Protein AF-S4MJ21-F1 (afdb_monomer_lite)

Organism: NCBI:txid1283301

Structure (mmCIF, N/CA/C/O backbone):
data_AF-S4MJ21-F1
#
_entry.id   AF-S4MJ21-F1
#
loop_
_atom_site.group_PDB
_atom_site.id
_atom_site.type_symbol
_atom_site.label_atom_id
_atom_site.label_alt_id
_atom_site.label_comp_id
_atom_site.label_asym_id
_atom_site.label_entity_id
_atom_site.label_seq_id
_atom_site.pdbx_PDB_ins_code
_atom_site.Cartn_x
_atom_site.Cartn_y
_atom_site.Cartn_z
_atom_site.occupancy
_atom_site.B_iso_or_equiv
_atom_site.auth_seq_id
_atom_site.auth_comp_id
_atom_site.auth_asym_id
_atom_site.auth_atom_id
_atom_site.pdbx_PDB_model_num
ATOM 1 N N . MET A 1 1 ? 1.537 3.540 15.669 1.00 85.88 1 MET A N 1
ATOM 2 C CA . MET A 1 1 ? 0.224 4.018 16.169 1.00 85.88 1 MET A CA 1
ATOM 3 C C . MET A 1 1 ? 0.235 4.285 17.666 1.00 85.88 1 MET A C 1
ATOM 5 O O . MET A 1 1 ? -0.011 5.414 18.066 1.00 85.88 1 MET A O 1
ATOM 9 N N . THR A 1 2 ? 0.575 3.286 18.480 1.00 91.75 2 THR A N 1
ATOM 10 C CA . THR A 1 2 ? 0.627 3.386 19.950 1.00 91.75 2 THR A CA 1
ATOM 11 C C . THR A 1 2 ? 1.586 4.466 20.450 1.00 91.75 2 THR A C 1
ATOM 13 O O . THR A 1 2 ? 1.204 5.255 21.304 1.00 91.75 2 THR A O 1
ATOM 16 N N . ALA A 1 3 ? 2.778 4.580 19.852 1.00 96.06 3 ALA A N 1
ATOM 17 C CA . ALA A 1 3 ? 3.738 5.646 20.164 1.00 96.06 3 ALA A CA 1
ATOM 18 C C . ALA A 1 3 ? 3.193 7.067 19.906 1.00 96.06 3 ALA A C 1
ATOM 20 O O . ALA A 1 3 ? 3.671 8.025 20.498 1.00 96.06 3 ALA A O 1
ATOM 21 N N . LEU A 1 4 ? 2.173 7.203 19.048 1.00 94.81 4 LEU A N 1
ATOM 22 C CA . LEU A 1 4 ? 1.468 8.463 18.780 1.00 94.81 4 LEU A CA 1
ATOM 23 C C . LEU A 1 4 ? 0.211 8.634 19.657 1.00 94.81 4 LEU A C 1
ATOM 25 O O . LEU A 1 4 ? -0.598 9.522 19.395 1.00 94.81 4 LEU A O 1
ATOM 29 N N . GLY A 1 5 ? -0.013 7.756 20.643 1.00 96.94 5 GLY A N 1
ATOM 30 C CA . GLY A 1 5 ? -1.195 7.774 21.512 1.00 96.94 5 GLY A CA 1
ATOM 31 C C . GLY A 1 5 ? -2.512 7.445 20.799 1.00 96.94 5 GLY A C 1
ATOM 32 O O . GLY A 1 5 ? -3.575 7.843 21.266 1.00 96.94 5 GLY A O 1
ATOM 33 N N . ARG A 1 6 ? -2.463 6.759 19.649 1.00 96.31 6 ARG A N 1
ATOM 34 C CA . ARG A 1 6 ? -3.648 6.385 18.859 1.00 96.31 6 ARG A CA 1
ATOM 35 C C . ARG A 1 6 ? -3.894 4.887 18.901 1.00 96.31 6 ARG A C 1
ATOM 37 O O . ARG A 1 6 ? -2.951 4.090 18.853 1.00 96.31 6 ARG A O 1
ATOM 44 N N . HIS A 1 7 ? -5.165 4.511 18.915 1.00 96.50 7 HIS A N 1
ATOM 45 C CA . HIS A 1 7 ? -5.581 3.121 18.847 1.00 96.50 7 HIS A CA 1
ATOM 46 C C . HIS A 1 7 ? -5.645 2.669 17.375 1.00 96.50 7 HIS A C 1
ATOM 48 O O . HIS A 1 7 ? -6.083 3.445 16.529 1.00 96.50 7 HIS A O 1
ATOM 54 N N . PRO A 1 8 ? -5.259 1.428 17.013 1.00 95.56 8 PRO A N 1
ATOM 55 C CA . PRO A 1 8 ? -5.376 0.942 15.631 1.00 95.56 8 PRO A CA 1
ATOM 56 C C . PRO A 1 8 ? -6.778 1.118 15.027 1.00 95.56 8 PRO A C 1
ATOM 58 O O . PRO A 1 8 ? -6.902 1.513 13.875 1.00 95.56 8 PRO A O 1
ATOM 61 N N . ARG A 1 9 ? -7.828 0.913 15.835 1.00 96.06 9 ARG A N 1
ATOM 62 C CA . ARG A 1 9 ? -9.240 1.133 15.449 1.00 96.06 9 ARG A CA 1
ATOM 63 C C . ARG A 1 9 ? -9.613 2.591 15.140 1.00 96.06 9 ARG A C 1
ATOM 65 O O . ARG A 1 9 ? -10.699 2.832 14.623 1.00 96.06 9 ARG A O 1
ATOM 72 N N . ASP A 1 10 ? -8.740 3.558 15.427 1.00 96.25 10 ASP A N 1
ATOM 73 C CA . ASP A 1 10 ? -8.940 4.947 14.994 1.00 96.25 10 ASP A CA 1
ATOM 74 C C . ASP A 1 10 ? -8.751 5.087 13.472 1.00 96.25 10 ASP A C 1
ATOM 76 O O . ASP A 1 10 ? -9.265 6.023 12.853 1.00 96.25 10 ASP A O 1
ATOM 80 N N . VAL A 1 11 ? -8.028 4.150 12.846 1.00 96.12 11 VAL A N 1
ATOM 81 C CA . VAL A 1 11 ? -7.841 4.102 11.397 1.00 96.12 11 VAL A CA 1
ATOM 82 C C . VAL A 1 11 ? -9.088 3.512 10.752 1.00 96.12 11 VAL A C 1
ATOM 84 O O . VAL A 1 11 ? -9.450 2.367 10.993 1.00 96.12 11 VAL A O 1
ATOM 87 N N . ARG A 1 12 ? -9.741 4.302 9.897 1.00 95.38 12 ARG A N 1
ATOM 88 C CA . ARG A 1 12 ? -10.950 3.876 9.171 1.00 95.38 12 ARG A CA 1
ATOM 89 C C . ARG A 1 12 ? -10.667 3.387 7.756 1.00 95.38 12 ARG A C 1
ATOM 91 O O . ARG A 1 12 ? -11.453 2.621 7.209 1.00 95.38 12 ARG A O 1
ATOM 98 N N . ARG A 1 13 ? -9.586 3.872 7.140 1.00 95.25 13 ARG A N 1
ATOM 99 C CA . ARG A 1 13 ? -9.223 3.586 5.748 1.00 95.25 13 ARG A CA 1
ATOM 100 C C . ARG A 1 13 ? -7.711 3.480 5.604 1.00 95.25 13 ARG A C 1
ATOM 102 O O . ARG A 1 13 ? -6.986 4.289 6.179 1.00 95.25 13 ARG A O 1
ATOM 109 N N . ILE A 1 14 ? -7.272 2.524 4.799 1.00 96.25 14 ILE A N 1
ATOM 110 C CA . ILE A 1 14 ? -5.888 2.317 4.375 1.00 96.25 14 ILE A CA 1
ATOM 111 C C . ILE A 1 14 ? -5.867 2.583 2.875 1.00 96.25 14 ILE A C 1
ATOM 113 O O . ILE A 1 14 ? -6.560 1.902 2.127 1.00 96.25 14 ILE A O 1
ATOM 117 N N . VAL A 1 15 ? -5.119 3.587 2.428 1.00 96.81 15 VAL A N 1
ATOM 118 C CA . VAL A 1 15 ? -5.002 3.910 1.001 1.00 96.81 15 VAL A CA 1
ATOM 119 C C . VAL A 1 15 ? -3.644 3.431 0.519 1.00 96.81 15 VAL A C 1
ATOM 121 O O . VAL A 1 15 ? -2.621 3.947 0.963 1.00 96.81 15 VAL A O 1
ATOM 124 N N . LEU A 1 16 ? -3.643 2.445 -0.372 1.00 96.44 16 LEU A N 1
ATOM 125 C CA . LEU A 1 16 ? -2.430 1.946 -1.007 1.00 96.44 16 LEU A CA 1
ATOM 126 C C . LEU A 1 16 ? -2.055 2.859 -2.170 1.00 96.44 16 LEU A C 1
ATOM 128 O O . LEU A 1 16 ? -2.905 3.211 -2.992 1.00 96.44 16 LEU A O 1
ATOM 132 N N . THR A 1 17 ? -0.783 3.245 -2.227 1.00 96.31 17 THR A N 1
ATOM 133 C CA . THR A 1 17 ? -0.249 4.071 -3.314 1.00 96.31 17 THR A CA 1
ATOM 134 C C . THR A 1 17 ? -0.035 3.250 -4.582 1.00 96.31 17 THR A C 1
ATOM 136 O O . THR A 1 17 ? -0.345 3.741 -5.662 1.00 96.31 17 THR A O 1
ATOM 139 N N . HIS A 1 18 ? 0.463 2.018 -4.443 1.00 95.00 18 HIS A N 1
ATOM 140 C CA . HIS A 1 18 ? 0.644 1.038 -5.513 1.00 95.00 18 HIS A CA 1
ATOM 141 C C . HIS A 1 18 ? 0.697 -0.396 -4.946 1.00 95.00 18 HIS A C 1
ATOM 143 O O . HIS A 1 18 ? 0.498 -0.596 -3.745 1.00 95.00 18 HIS A O 1
ATOM 149 N N . PHE A 1 19 ? 0.892 -1.398 -5.810 1.00 94.12 19 PHE A N 1
ATOM 150 C CA . PHE A 1 19 ? 0.675 -2.813 -5.478 1.00 94.12 19 PHE A CA 1
ATOM 151 C C . PHE A 1 19 ? 1.859 -3.552 -4.835 1.00 94.12 19 PHE A C 1
ATOM 153 O O . PHE A 1 19 ? 1.639 -4.667 -4.364 1.00 94.12 19 PHE A O 1
ATOM 160 N N . HIS A 1 20 ? 3.074 -2.990 -4.844 1.00 92.38 20 HIS A N 1
ATOM 161 C CA . HIS A 1 20 ? 4.263 -3.693 -4.350 1.00 92.38 20 HIS A CA 1
ATOM 162 C C . HIS A 1 20 ? 4.124 -4.078 -2.869 1.00 92.38 20 HIS A C 1
ATOM 164 O O . HIS A 1 20 ? 3.461 -3.402 -2.074 1.00 92.38 20 HIS A O 1
ATOM 170 N N . GLU A 1 21 ? 4.723 -5.206 -2.510 1.00 89.38 21 GLU A N 1
ATOM 171 C CA . GLU A 1 21 ? 4.607 -5.867 -1.214 1.00 89.38 21 GLU A CA 1
ATOM 172 C C . GLU A 1 21 ? 5.139 -5.037 -0.041 1.00 89.38 21 GLU A C 1
ATOM 174 O O . GLU A 1 21 ? 4.622 -5.142 1.068 1.00 89.38 21 GLU A O 1
ATOM 179 N N . ASP A 1 22 ? 6.101 -4.152 -0.274 1.00 89.38 22 ASP A N 1
ATOM 180 C CA . ASP A 1 22 ? 6.625 -3.217 0.723 1.00 89.38 22 ASP A CA 1
ATOM 181 C C . ASP A 1 22 ? 5.600 -2.137 1.116 1.00 89.38 22 ASP A C 1
ATOM 183 O O . ASP A 1 22 ? 5.675 -1.562 2.204 1.00 89.38 22 ASP A O 1
ATOM 187 N N . HIS A 1 23 ? 4.578 -1.927 0.282 1.00 93.44 23 HIS A N 1
ATOM 188 C CA . HIS A 1 23 ? 3.451 -1.039 0.559 1.00 93.44 23 HIS A CA 1
ATOM 189 C C . HIS A 1 23 ? 2.165 -1.791 0.925 1.00 93.44 23 HIS A C 1
ATOM 191 O O . HIS A 1 23 ? 1.428 -1.371 1.822 1.00 93.44 23 HIS A O 1
ATOM 197 N N . ALA A 1 24 ? 1.871 -2.893 0.234 1.00 94.69 24 ALA A N 1
ATOM 198 C CA . ALA A 1 24 ? 0.636 -3.657 0.398 1.00 94.69 24 ALA A CA 1
ATOM 199 C C . ALA A 1 24 ? 0.734 -4.765 1.464 1.00 94.69 24 ALA A C 1
ATOM 201 O O . ALA A 1 24 ? -0.302 -5.232 1.943 1.00 94.69 24 ALA A O 1
ATOM 202 N N . GLY A 1 25 ? 1.947 -5.164 1.857 1.00 93.31 25 GLY A N 1
ATOM 203 C CA . GLY A 1 25 ? 2.230 -6.374 2.634 1.00 93.31 25 GLY A CA 1
ATOM 204 C C . GLY A 1 25 ? 1.498 -6.468 3.969 1.00 93.31 25 GLY A C 1
ATOM 205 O O . GLY A 1 25 ? 0.893 -7.485 4.289 1.00 93.31 25 GLY A O 1
ATOM 206 N N . GLY A 1 26 ? 1.485 -5.373 4.731 1.00 94.12 26 GLY A N 1
ATOM 207 C CA . GLY A 1 26 ? 0.822 -5.310 6.040 1.00 94.12 26 GLY A CA 1
ATOM 208 C C . GLY A 1 26 ? -0.659 -4.923 5.990 1.00 94.12 26 GLY A C 1
ATOM 209 O O . GLY A 1 26 ? -1.299 -4.796 7.037 1.00 94.12 26 GLY A O 1
ATOM 210 N N . ALA A 1 27 ? -1.222 -4.677 4.803 1.00 96.06 27 ALA A N 1
ATOM 211 C CA . ALA A 1 27 ? -2.533 -4.046 4.681 1.00 96.06 27 ALA A CA 1
ATOM 212 C C . ALA A 1 27 ? -3.667 -4.940 5.194 1.00 96.06 27 ALA A C 1
ATOM 214 O O . ALA A 1 27 ? -4.556 -4.452 5.891 1.00 96.06 27 ALA A O 1
ATOM 215 N N . ALA A 1 28 ? -3.644 -6.239 4.878 1.00 96.12 28 ALA A N 1
ATOM 216 C CA . ALA A 1 28 ? -4.701 -7.156 5.300 1.00 96.12 28 ALA A CA 1
ATOM 217 C C . ALA A 1 28 ? -4.671 -7.404 6.813 1.00 96.12 28 ALA A C 1
ATOM 219 O O . ALA A 1 28 ? -5.713 -7.356 7.465 1.00 96.12 28 ALA A O 1
ATOM 220 N N . GLU A 1 29 ? -3.481 -7.610 7.380 1.00 95.38 29 GLU A N 1
ATOM 221 C CA . GLU A 1 29 ? -3.307 -7.817 8.821 1.00 95.38 29 GLU A CA 1
ATOM 222 C C . GLU A 1 29 ? -3.738 -6.582 9.611 1.00 95.38 29 GLU A C 1
ATOM 224 O O . GLU A 1 29 ? -4.507 -6.679 10.571 1.00 95.38 29 GLU A O 1
ATOM 229 N N . PHE A 1 30 ? -3.311 -5.394 9.171 1.00 96.25 30 PHE A N 1
ATOM 230 C CA . PHE A 1 30 ? -3.707 -4.162 9.837 1.00 96.25 30 PHE A CA 1
ATOM 231 C C . PHE A 1 30 ? -5.204 -3.881 9.671 1.00 96.25 30 PHE A C 1
ATOM 233 O O . PHE A 1 30 ? -5.837 -3.414 10.618 1.00 96.25 30 PHE A O 1
ATOM 240 N N . ALA A 1 31 ? -5.803 -4.195 8.518 1.00 96.00 31 ALA A N 1
ATOM 241 C CA . ALA A 1 31 ? -7.250 -4.106 8.320 1.00 96.00 31 ALA A CA 1
ATOM 242 C C . ALA A 1 31 ? -8.016 -5.052 9.258 1.00 96.00 31 ALA A C 1
ATOM 244 O O . ALA A 1 31 ? -8.995 -4.629 9.869 1.00 96.00 31 ALA A O 1
ATOM 245 N N . ALA A 1 32 ? -7.546 -6.289 9.452 1.00 95.31 32 ALA A N 1
ATOM 246 C CA . ALA A 1 32 ? -8.140 -7.227 10.406 1.00 95.31 32 ALA A CA 1
ATOM 247 C C . ALA A 1 32 ? -8.041 -6.718 11.858 1.00 95.31 32 ALA A C 1
ATOM 249 O O . ALA A 1 32 ? -8.992 -6.846 12.630 1.00 95.31 32 ALA A O 1
ATOM 250 N N . LEU A 1 33 ? -6.920 -6.083 12.218 1.00 95.88 33 LEU A N 1
ATOM 251 C CA . LEU A 1 33 ? -6.702 -5.497 13.544 1.00 95.88 33 LEU A CA 1
ATOM 252 C C . LEU A 1 33 ? -7.548 -4.234 13.798 1.00 95.88 33 LEU A C 1
ATOM 254 O O . LEU A 1 33 ? -8.061 -4.027 14.901 1.00 95.88 33 LEU A O 1
ATOM 258 N N . SER A 1 34 ? -7.657 -3.357 12.800 1.00 96.00 34 SER A N 1
ATOM 259 C CA . SER A 1 34 ? -8.280 -2.030 12.927 1.00 96.00 34 SER A CA 1
ATOM 260 C C . SER A 1 34 ? -9.762 -1.996 12.548 1.00 96.00 34 SER A C 1
ATOM 262 O O . SER A 1 34 ? -10.491 -1.143 13.048 1.00 96.00 34 SER A O 1
ATOM 264 N N . GLY A 1 35 ? -10.215 -2.906 11.684 1.00 94.00 35 GLY A N 1
ATOM 265 C CA . GLY A 1 35 ? -11.502 -2.814 10.992 1.00 94.00 35 GLY A CA 1
ATOM 266 C C . GLY A 1 35 ? -11.504 -1.817 9.824 1.00 94.00 35 GLY A C 1
ATOM 267 O O . GLY A 1 35 ? -12.576 -1.488 9.316 1.00 94.00 35 GLY A O 1
ATOM 268 N N . ALA A 1 36 ? -10.339 -1.307 9.414 1.00 95.38 36 ALA A N 1
ATOM 269 C CA . ALA A 1 36 ? -10.227 -0.337 8.331 1.00 95.38 36 ALA A CA 1
ATOM 270 C C . ALA A 1 36 ? -10.531 -0.946 6.954 1.00 95.38 36 ALA A C 1
ATOM 272 O O . ALA A 1 36 ? -10.195 -2.094 6.665 1.00 95.38 36 ALA A O 1
ATOM 273 N N . GLU A 1 37 ? -11.093 -0.132 6.061 1.00 93.75 37 GLU A N 1
ATOM 274 C CA . GLU A 1 37 ? -11.248 -0.486 4.650 1.00 93.75 37 GLU A CA 1
ATOM 275 C C . GLU A 1 37 ? -9.941 -0.254 3.878 1.00 93.75 37 GLU A C 1
ATOM 277 O O . GLU A 1 37 ? -9.357 0.830 3.954 1.00 93.75 37 GLU A O 1
ATOM 282 N N . VAL A 1 38 ? -9.499 -1.244 3.096 1.00 95.69 38 VAL A N 1
ATOM 283 C CA . VAL A 1 38 ? -8.347 -1.103 2.192 1.00 95.69 38 VAL A CA 1
ATOM 284 C C . VAL A 1 38 ? -8.815 -0.594 0.832 1.00 95.69 38 VAL A C 1
ATOM 286 O O . VAL A 1 38 ? -9.630 -1.225 0.159 1.00 95.69 38 VAL A O 1
ATOM 289 N N . LEU A 1 39 ? -8.258 0.535 0.409 1.00 95.19 39 LEU A N 1
ATOM 290 C CA . LEU A 1 39 ? -8.507 1.173 -0.874 1.00 95.19 39 LEU A CA 1
ATOM 291 C C . LEU A 1 39 ? -7.251 1.070 -1.737 1.00 95.19 39 LEU A C 1
ATOM 293 O O . LEU A 1 39 ? -6.168 1.472 -1.320 1.00 95.19 39 LEU A O 1
ATOM 297 N N . ALA A 1 40 ? -7.413 0.570 -2.958 1.00 94.06 40 ALA A N 1
ATOM 298 C CA . ALA A 1 40 ? -6.364 0.513 -3.967 1.00 94.06 40 ALA A CA 1
ATOM 299 C C . ALA A 1 40 ? -6.910 1.025 -5.300 1.00 94.06 40 ALA A C 1
ATOM 301 O O . ALA A 1 40 ? -8.110 0.909 -5.583 1.00 94.06 40 ALA A O 1
ATOM 302 N N . HIS A 1 41 ? -6.033 1.573 -6.138 1.00 92.56 41 HIS A N 1
ATOM 303 C CA . HIS A 1 41 ? -6.422 1.955 -7.486 1.00 92.56 41 HIS A CA 1
ATOM 304 C C . HIS A 1 41 ? -6.918 0.726 -8.268 1.00 92.56 41 HIS A C 1
ATOM 306 O O . HIS A 1 41 ? -6.406 -0.381 -8.109 1.00 92.56 41 HIS A O 1
ATOM 312 N N . ARG A 1 42 ? -7.920 0.899 -9.142 1.00 90.12 42 ARG A N 1
ATOM 313 C CA . ARG A 1 42 ? -8.579 -0.234 -9.824 1.00 90.12 42 ARG A CA 1
ATOM 314 C C . ARG A 1 42 ? -7.625 -1.107 -10.647 1.00 90.12 42 ARG A C 1
ATOM 316 O O . ARG A 1 42 ? -7.933 -2.273 -10.859 1.00 90.12 42 ARG A O 1
ATOM 323 N N . LEU A 1 43 ? -6.538 -0.520 -11.156 1.00 89.31 43 LEU A N 1
ATOM 324 C CA . LEU A 1 43 ? -5.532 -1.226 -11.957 1.00 89.31 43 LEU A CA 1
ATOM 325 C C . LEU A 1 43 ? -4.576 -2.044 -11.082 1.00 89.31 43 LEU A C 1
ATOM 327 O O . LEU A 1 43 ? -4.141 -3.103 -11.509 1.00 89.31 43 LEU A O 1
ATOM 331 N N . ASP A 1 44 ? -4.352 -1.605 -9.846 1.00 92.81 44 ASP A N 1
ATOM 332 C CA . ASP A 1 44 ? -3.464 -2.270 -8.889 1.00 92.81 44 ASP A CA 1
ATOM 333 C C . ASP A 1 44 ? -4.204 -3.327 -8.076 1.00 92.81 44 ASP A C 1
ATOM 335 O O . ASP A 1 44 ? -3.623 -4.305 -7.619 1.00 92.81 44 ASP A O 1
ATOM 339 N N . ALA A 1 45 ? -5.514 -3.148 -7.898 1.00 93.38 45 ALA A N 1
ATOM 340 C CA . ALA A 1 45 ? -6.320 -3.995 -7.036 1.00 93.38 45 A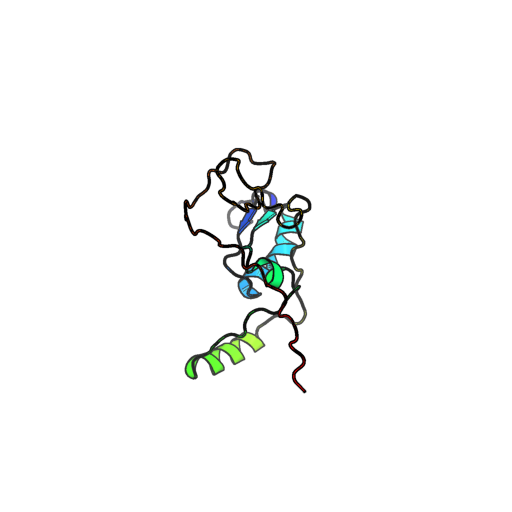LA A CA 1
ATOM 341 C C . ALA A 1 45 ? -6.228 -5.502 -7.379 1.00 93.38 45 ALA A C 1
ATOM 343 O O . ALA A 1 45 ? -6.203 -6.294 -6.441 1.00 93.38 45 ALA A O 1
ATOM 344 N N . PRO A 1 46 ? -6.183 -5.947 -8.654 1.00 92.69 46 PRO A N 1
ATOM 345 C CA . PRO A 1 46 ? -5.931 -7.354 -8.976 1.00 92.69 46 PRO A CA 1
ATOM 346 C C . PRO A 1 46 ? -4.559 -7.863 -8.502 1.00 92.69 46 PRO A C 1
ATOM 348 O O . PRO A 1 46 ? -4.496 -8.965 -7.967 1.00 92.69 46 PRO A O 1
ATOM 351 N N . ALA A 1 47 ? -3.493 -7.063 -8.626 1.00 94.25 47 ALA A N 1
ATOM 352 C CA . ALA A 1 47 ? -2.151 -7.427 -8.160 1.00 94.25 47 ALA A CA 1
ATOM 353 C C . ALA A 1 47 ? -2.069 -7.459 -6.624 1.00 94.25 47 ALA A C 1
ATOM 355 O O . ALA A 1 47 ? -1.607 -8.442 -6.056 1.00 94.25 47 ALA A O 1
ATOM 356 N N . VAL A 1 48 ? -2.647 -6.462 -5.938 1.00 94.56 48 VAL A N 1
ATOM 357 C CA . VAL A 1 48 ? -2.759 -6.429 -4.462 1.00 94.56 48 VAL A CA 1
ATOM 358 C C . VAL A 1 48 ? -3.472 -7.671 -3.914 1.00 94.56 48 VAL A C 1
ATOM 360 O O . VAL A 1 48 ? -3.104 -8.190 -2.863 1.00 94.56 48 VAL A O 1
ATOM 363 N N . ARG A 1 49 ? -4.499 -8.162 -4.621 1.00 93.75 49 ARG A N 1
ATOM 364 C CA . ARG A 1 49 ? -5.229 -9.388 -4.256 1.00 93.75 49 ARG A CA 1
ATOM 365 C C . ARG A 1 49 ? -4.520 -10.672 -4.677 1.00 93.75 49 ARG A C 1
ATOM 367 O O . ARG A 1 49 ? -4.965 -11.750 -4.295 1.00 93.75 49 ARG A O 1
ATOM 374 N N . GLY A 1 50 ? -3.451 -10.578 -5.462 1.00 92.94 50 GLY A N 1
ATOM 375 C CA . GLY A 1 50 ? -2.741 -11.743 -5.962 1.00 92.94 50 GLY A CA 1
ATOM 376 C C . GLY A 1 50 ? -3.395 -12.464 -7.130 1.00 92.94 50 GLY A C 1
ATOM 377 O O . GLY A 1 50 ? -3.069 -13.617 -7.384 1.00 92.94 50 GLY A O 1
ATOM 378 N N . GLU A 1 51 ? -4.345 -11.823 -7.805 1.00 94.25 51 GLU A N 1
ATOM 379 C CA . GLU A 1 51 ? -5.077 -12.414 -8.930 1.00 94.25 51 GLU A CA 1
ATOM 380 C C . GLU A 1 51 ? -4.251 -12.393 -10.220 1.00 94.25 51 GLU A C 1
ATOM 382 O O . GLU A 1 51 ? -4.455 -13.224 -11.102 1.00 94.25 51 GLU A O 1
ATOM 387 N N . ILE A 1 52 ? -3.334 -11.431 -10.331 1.00 93.69 52 ILE A N 1
ATOM 388 C CA . ILE A 1 52 ? -2.374 -11.296 -11.428 1.00 93.69 52 ILE A CA 1
ATOM 389 C C . ILE A 1 52 ? -1.002 -10.942 -10.843 1.00 93.69 52 ILE A C 1
ATOM 391 O O . ILE A 1 52 ? -0.955 -10.297 -9.791 1.00 93.69 52 ILE A O 1
ATOM 395 N N . PRO A 1 53 ? 0.105 -11.310 -11.507 1.00 91.00 53 PRO A N 1
ATOM 396 C CA . PRO A 1 53 ? 1.403 -10.740 -11.176 1.00 91.00 53 PRO A CA 1
ATOM 397 C C . PRO A 1 53 ? 1.412 -9.235 -11.473 1.00 91.00 53 PRO A C 1
ATOM 399 O O . PRO A 1 53 ? 0.711 -8.757 -12.372 1.00 91.00 53 PRO A O 1
ATOM 402 N N . GLY A 1 54 ? 2.218 -8.493 -10.717 1.00 87.44 54 GLY A N 1
ATOM 403 C CA . GLY A 1 54 ? 2.568 -7.127 -11.083 1.00 87.44 54 GLY A CA 1
ATOM 404 C C . GLY A 1 54 ? 3.400 -7.086 -12.370 1.00 87.44 54 GLY A C 1
ATOM 405 O O . GLY A 1 54 ? 3.990 -8.101 -12.744 1.00 87.44 54 GLY A O 1
ATOM 406 N N . PRO A 1 55 ? 3.451 -5.946 -13.076 1.00 87.75 55 PRO A N 1
ATOM 407 C CA . PRO A 1 55 ? 4.462 -5.739 -14.107 1.00 87.75 55 PRO A CA 1
ATOM 408 C C . PRO A 1 55 ? 5.870 -5.928 -13.531 1.00 87.75 55 PRO A C 1
ATOM 410 O O . PRO A 1 55 ? 6.144 -5.487 -12.416 1.00 87.75 55 PRO A O 1
ATOM 413 N N . GLU A 1 56 ? 6.755 -6.544 -14.314 1.00 86.75 56 GLU A N 1
ATOM 414 C CA . GLU A 1 56 ? 8.165 -6.668 -13.946 1.00 86.75 56 GLU A CA 1
ATOM 415 C C . GLU A 1 56 ? 8.808 -5.279 -13.820 1.00 86.75 56 GLU A C 1
ATOM 417 O O . GLU A 1 56 ? 8.586 -4.417 -14.684 1.00 86.75 56 GLU A O 1
ATOM 422 N N . PRO A 1 57 ? 9.615 -5.045 -12.774 1.00 87.25 57 PRO A N 1
ATOM 423 C CA . PRO A 1 57 ? 10.353 -3.805 -12.641 1.00 87.25 57 PRO A CA 1
ATOM 424 C C . PRO A 1 57 ? 11.398 -3.679 -13.755 1.00 87.25 57 PRO A C 1
ATOM 426 O O . PRO A 1 57 ? 12.091 -4.631 -14.120 1.00 87.25 57 PRO A O 1
ATOM 429 N N . VAL A 1 58 ? 11.526 -2.469 -14.292 1.00 91.81 58 VAL A N 1
ATOM 430 C CA . VAL A 1 58 ? 12.587 -2.120 -15.238 1.00 91.81 58 VAL A CA 1
ATOM 431 C C . VAL A 1 58 ? 13.684 -1.429 -14.447 1.00 91.81 58 VAL A C 1
ATOM 433 O O . VAL A 1 58 ? 13.461 -0.340 -13.931 1.00 91.81 58 VAL A O 1
ATOM 436 N N . PHE A 1 59 ? 14.838 -2.085 -14.344 1.00 94.06 59 PHE A N 1
ATOM 437 C CA . PHE A 1 59 ? 16.001 -1.575 -13.622 1.00 94.06 59 PHE A CA 1
ATOM 438 C C . PHE A 1 59 ? 17.073 -1.068 -14.577 1.00 94.06 59 PHE A C 1
ATOM 440 O O . PHE A 1 59 ? 17.435 -1.762 -15.537 1.00 94.06 59 PHE A O 1
ATOM 447 N N . GLU A 1 60 ? 17.649 0.074 -14.232 1.00 96.88 60 GLU A N 1
ATOM 448 C CA . GLU A 1 60 ? 18.953 0.493 -14.725 1.00 96.88 60 GLU A CA 1
ATOM 449 C C . GLU A 1 60 ? 20.056 -0.409 -14.146 1.00 96.88 60 GLU A C 1
ATOM 451 O O . GLU A 1 60 ? 19.905 -1.021 -13.083 1.00 96.88 60 GLU A O 1
ATOM 456 N N . ASP A 1 61 ? 21.207 -0.488 -14.815 1.00 97.56 61 ASP A N 1
ATOM 457 C CA . ASP A 1 61 ? 22.282 -1.410 -14.412 1.00 97.56 61 ASP A CA 1
ATOM 458 C C . ASP A 1 61 ? 22.805 -1.156 -12.992 1.00 97.56 61 ASP A C 1
ATOM 460 O O . ASP A 1 61 ? 23.190 -2.092 -12.289 1.00 97.56 61 ASP A O 1
ATOM 464 N N . TRP A 1 62 ? 22.763 0.096 -12.536 1.00 97.06 62 TRP A N 1
ATOM 465 C CA . TRP A 1 62 ? 23.181 0.478 -11.189 1.00 97.06 62 TRP A CA 1
ATOM 466 C C . TRP A 1 62 ? 22.145 0.128 -10.104 1.00 97.06 62 TRP A C 1
ATOM 468 O O . TRP A 1 62 ? 22.514 -0.009 -8.938 1.00 97.06 62 TRP A O 1
ATOM 478 N N . GLU A 1 63 ? 20.871 -0.062 -10.462 1.00 97.19 63 GLU A N 1
ATOM 479 C CA . GLU A 1 63 ? 19.797 -0.422 -9.522 1.00 97.19 63 GLU A CA 1
ATOM 480 C C . GLU A 1 63 ? 19.792 -1.919 -9.213 1.00 97.19 63 GLU A C 1
ATOM 482 O O . GLU A 1 63 ? 19.445 -2.330 -8.106 1.00 97.19 63 GLU A O 1
ATOM 487 N N . ARG A 1 64 ? 20.232 -2.748 -10.166 1.00 95.75 64 ARG A N 1
ATOM 488 C CA . ARG A 1 64 ? 20.272 -4.214 -10.037 1.00 95.75 64 ARG A CA 1
ATOM 489 C C . ARG A 1 64 ? 20.982 -4.707 -8.768 1.00 95.75 64 ARG A C 1
ATOM 491 O O . ARG A 1 64 ? 20.363 -5.483 -8.037 1.00 95.75 64 ARG A O 1
ATOM 498 N N . PRO A 1 65 ? 22.224 -4.282 -8.448 1.00 96.50 65 PRO A N 1
ATOM 499 C CA . PRO A 1 65 ? 22.889 -4.745 -7.230 1.00 96.50 65 PRO A CA 1
ATOM 500 C C . PRO A 1 65 ? 22.186 -4.270 -5.950 1.00 96.50 65 PRO A C 1
ATOM 502 O O . PRO A 1 65 ? 22.203 -4.986 -4.949 1.00 96.50 65 PRO A O 1
ATOM 505 N N . LEU A 1 66 ? 21.537 -3.099 -5.970 1.00 94.62 66 LEU A N 1
ATOM 506 C CA . LEU A 1 66 ? 20.761 -2.595 -4.831 1.00 94.62 66 LEU A CA 1
ATOM 507 C C . LEU A 1 66 ? 19.493 -3.427 -4.621 1.00 94.62 66 LEU A C 1
ATOM 509 O O . LEU A 1 66 ? 19.186 -3.819 -3.495 1.00 94.62 66 LEU A O 1
ATOM 513 N N . HIS A 1 67 ? 18.792 -3.747 -5.708 1.00 91.31 67 HIS A N 1
ATOM 514 C CA . HIS A 1 67 ? 17.607 -4.591 -5.674 1.00 91.31 67 HIS A CA 1
ATOM 515 C C . HIS A 1 67 ? 17.935 -6.004 -5.171 1.00 91.31 67 HIS A C 1
ATOM 517 O O . HIS A 1 67 ? 17.260 -6.507 -4.275 1.00 91.31 67 HIS A O 1
ATOM 523 N N . GLU A 1 68 ? 19.019 -6.620 -5.655 1.00 93.75 68 GLU A N 1
ATOM 524 C CA . GLU A 1 68 ? 19.453 -7.945 -5.190 1.00 93.75 68 GLU A CA 1
ATOM 525 C C . GLU A 1 68 ? 19.762 -7.957 -3.682 1.00 93.75 68 GLU A C 1
ATOM 527 O O . GLU A 1 68 ? 19.423 -8.906 -2.973 1.00 93.75 68 GLU A O 1
ATOM 532 N N . GLN A 1 69 ? 20.395 -6.898 -3.168 1.00 94.94 69 GLN A N 1
ATOM 533 C CA . GLN A 1 69 ? 20.649 -6.758 -1.734 1.00 94.94 69 GLN A CA 1
ATOM 534 C C . GLN A 1 69 ? 19.354 -6.576 -0.937 1.00 94.94 69 GLN A C 1
ATOM 536 O O . GLN A 1 69 ? 19.204 -7.205 0.110 1.00 94.94 69 GLN A O 1
ATOM 541 N N . ALA A 1 70 ? 18.409 -5.776 -1.436 1.00 90.19 70 ALA A N 1
ATOM 542 C CA . ALA A 1 70 ? 17.111 -5.577 -0.795 1.00 90.19 70 ALA A CA 1
ATOM 543 C C . ALA A 1 70 ? 16.305 -6.885 -0.707 1.00 90.19 70 ALA A C 1
ATOM 545 O O . ALA A 1 70 ? 15.778 -7.205 0.358 1.00 90.19 70 ALA A O 1
ATOM 546 N N . LEU A 1 71 ? 16.287 -7.692 -1.775 1.00 88.38 71 LEU A N 1
ATOM 547 C CA . LEU A 1 71 ? 15.587 -8.982 -1.797 1.00 88.38 71 LEU A CA 1
ATOM 548 C C . LEU A 1 71 ? 16.085 -9.956 -0.717 1.00 88.38 71 LEU A C 1
ATOM 550 O O . LEU A 1 71 ? 15.299 -10.734 -0.182 1.00 88.38 71 LEU A O 1
ATOM 554 N N . LYS A 1 72 ? 17.371 -9.900 -0.342 1.00 91.56 72 LYS A N 1
ATOM 555 C CA . LYS A 1 72 ? 17.942 -10.748 0.725 1.00 91.56 72 LYS A CA 1
ATOM 556 C C . LYS A 1 72 ? 17.400 -10.413 2.118 1.00 91.56 72 LYS A C 1
ATOM 558 O O . LYS A 1 72 ? 17.521 -11.240 3.020 1.00 91.56 72 LYS A O 1
ATOM 563 N N . LEU A 1 73 ? 16.837 -9.217 2.298 1.00 89.25 73 LEU A N 1
ATOM 564 C CA . LEU A 1 73 ? 16.295 -8.731 3.569 1.00 89.25 73 LEU A CA 1
ATOM 565 C C . LEU A 1 73 ? 14.788 -8.965 3.704 1.00 89.25 73 LEU A C 1
ATOM 567 O O . LEU A 1 73 ? 14.241 -8.755 4.788 1.00 89.25 73 LEU A O 1
ATOM 571 N N . LEU A 1 74 ? 14.113 -9.384 2.630 1.00 82.12 74 LEU A N 1
ATOM 572 C CA . LEU A 1 74 ? 12.678 -9.611 2.675 1.00 82.12 74 LEU A CA 1
ATOM 573 C C . LEU A 1 74 ? 12.334 -10.808 3.576 1.00 82.12 74 LEU A C 1
ATOM 575 O O . LEU A 1 74 ? 13.056 -11.815 3.597 1.00 82.12 74 LEU A O 1
ATOM 579 N N . PRO A 1 75 ? 11.227 -10.718 4.334 1.00 82.31 75 PRO A N 1
ATOM 580 C CA . PRO A 1 75 ? 10.737 -11.840 5.113 1.00 82.31 75 PRO A CA 1
ATOM 581 C C . PRO A 1 75 ? 10.423 -13.030 4.200 1.00 82.31 75 PRO A C 1
ATOM 583 O O . PRO A 1 75 ? 10.013 -12.881 3.051 1.00 82.31 75 PRO A O 1
ATOM 586 N N . ARG A 1 76 ? 10.632 -14.240 4.724 1.00 81.44 76 ARG A N 1
ATOM 587 C CA . ARG A 1 76 ? 10.343 -15.475 3.989 1.00 81.44 76 ARG A CA 1
ATOM 588 C C . ARG A 1 76 ? 8.843 -15.755 3.993 1.00 81.44 76 ARG A C 1
ATOM 590 O O . ARG A 1 76 ? 8.222 -15.703 5.051 1.00 81.44 76 ARG A O 1
ATOM 597 N N . GLY A 1 77 ? 8.323 -16.193 2.850 1.00 81.75 77 GLY A N 1
ATOM 598 C CA . GLY A 1 77 ? 6.928 -16.613 2.698 1.00 81.75 77 GLY A CA 1
ATOM 599 C C . GLY A 1 77 ? 6.046 -15.541 2.063 1.00 81.75 77 GLY A C 1
ATOM 600 O O . GLY A 1 77 ? 6.508 -14.451 1.744 1.00 81.75 77 GLY A O 1
ATOM 601 N N . ASP A 1 78 ? 4.782 -15.891 1.836 1.00 85.19 78 ASP A N 1
ATOM 602 C C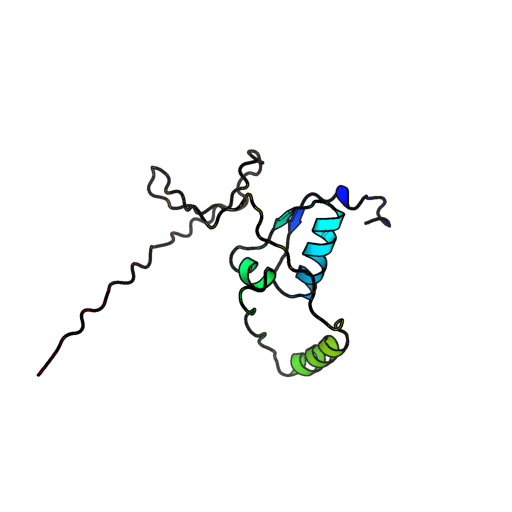A . ASP A 1 78 ? 3.769 -14.952 1.341 1.00 85.19 78 ASP A CA 1
ATOM 603 C C . ASP A 1 78 ? 3.192 -14.126 2.503 1.00 85.19 78 ASP A C 1
ATOM 605 O O . ASP A 1 78 ? 3.354 -14.477 3.675 1.00 85.19 78 ASP A O 1
ATOM 609 N N . TYR A 1 79 ? 2.493 -13.043 2.183 1.00 88.75 79 TYR A N 1
ATOM 610 C CA . TYR A 1 79 ? 1.826 -12.176 3.153 1.00 88.75 79 TYR A CA 1
ATOM 611 C C . TYR A 1 79 ? 0.308 -12.210 2.970 1.00 88.75 79 TYR A C 1
ATOM 613 O O . TYR A 1 79 ? -0.217 -12.534 1.903 1.00 88.75 79 TYR A O 1
ATOM 621 N N . ALA A 1 80 ? -0.431 -11.859 4.024 1.00 92.62 80 ALA A N 1
ATOM 622 C CA . ALA A 1 80 ? -1.884 -11.810 3.945 1.00 92.62 80 ALA A CA 1
ATOM 623 C C . ALA A 1 80 ? -2.333 -10.731 2.943 1.00 92.62 80 ALA A C 1
ATOM 625 O O . ALA A 1 80 ? -2.043 -9.544 3.104 1.00 92.62 80 ALA A O 1
ATOM 626 N N . ARG A 1 81 ? -3.081 -11.137 1.911 1.00 92.94 81 ARG A N 1
ATOM 627 C CA . ARG A 1 81 ? -3.592 -10.227 0.875 1.00 92.94 81 ARG A CA 1
ATOM 628 C C . ARG A 1 81 ? -5.006 -9.738 1.204 1.00 92.94 81 ARG A C 1
ATOM 630 O O . ARG A 1 81 ? -5.837 -10.533 1.651 1.00 92.94 81 ARG A O 1
ATOM 637 N N . PRO A 1 82 ? -5.326 -8.447 0.984 1.00 90.94 82 PRO A N 1
ATOM 638 C CA . PRO A 1 82 ? -6.680 -7.938 1.189 1.00 90.94 82 PRO A CA 1
ATOM 639 C C . PRO A 1 82 ? -7.698 -8.648 0.287 1.00 90.94 82 PRO A C 1
ATOM 641 O O . PRO A 1 82 ? -7.421 -8.922 -0.876 1.00 90.94 82 PRO A O 1
ATOM 644 N N . GLY A 1 83 ? -8.903 -8.911 0.793 1.00 86.62 83 GLY A N 1
ATOM 645 C CA . GLY A 1 83 ? -10.007 -9.447 -0.011 1.00 86.62 83 GLY A CA 1
ATOM 646 C C . GLY A 1 83 ? -10.749 -8.370 -0.814 1.00 86.62 83 GLY A C 1
ATOM 647 O O . GLY A 1 83 ? -10.502 -7.171 -0.678 1.00 86.62 83 GLY A O 1
ATOM 648 N N . ARG A 1 84 ? -11.724 -8.779 -1.639 1.00 83.06 84 ARG A N 1
ATOM 649 C CA . ARG A 1 84 ? -12.707 -7.822 -2.179 1.00 83.06 84 ARG A CA 1
ATOM 650 C C . ARG A 1 84 ? -13.632 -7.361 -1.061 1.00 83.06 84 ARG A C 1
ATOM 652 O O . ARG A 1 84 ? -14.151 -8.184 -0.311 1.00 83.06 84 ARG A O 1
ATOM 659 N N . SER A 1 85 ? -13.895 -6.058 -1.007 1.00 68.81 85 SER A N 1
ATOM 660 C CA . SER A 1 85 ? -14.968 -5.540 -0.163 1.00 68.81 85 SER A CA 1
ATOM 661 C C . SER A 1 85 ? -16.303 -6.141 -0.628 1.00 68.81 85 SER A C 1
ATOM 663 O O . SER A 1 85 ? -16.611 -6.055 -1.822 1.00 68.81 85 SER A O 1
ATOM 665 N N . PRO A 1 86 ? -17.124 -6.710 0.275 1.00 59.47 86 PRO A N 1
ATOM 666 C CA . PRO A 1 86 ? -18.453 -7.220 -0.073 1.00 59.47 86 PRO A CA 1
ATOM 667 C C . PRO A 1 86 ? -19.373 -6.113 -0.615 1.00 59.47 86 PRO A C 1
ATOM 669 O O . PRO A 1 86 ? -20.336 -6.396 -1.323 1.00 59.47 86 PRO A O 1
ATOM 672 N N . ASN A 1 87 ? -19.040 -4.847 -0.342 1.00 55.03 87 ASN A N 1
ATOM 673 C CA . ASN A 1 87 ? -19.768 -3.672 -0.817 1.00 55.03 87 ASN A CA 1
ATOM 674 C C . ASN A 1 87 ? -19.320 -3.199 -2.213 1.00 55.03 87 ASN A C 1
ATOM 676 O O . ASN A 1 87 ? -19.884 -2.245 -2.743 1.00 55.03 87 ASN A O 1
ATOM 680 N N . CYS A 1 88 ? -18.329 -3.854 -2.827 1.00 50.12 88 CYS A N 1
ATOM 681 C CA . CYS A 1 88 ? -17.862 -3.570 -4.182 1.00 50.12 88 CYS A CA 1
ATOM 682 C C . CYS A 1 88 ? -18.163 -4.772 -5.098 1.00 50.12 88 CYS A C 1
ATOM 684 O O . CYS A 1 88 ? -17.249 -5.524 -5.459 1.00 50.12 88 CYS A O 1
ATOM 686 N N . PRO A 1 89 ? -19.441 -5.002 -5.473 1.00 50.16 89 PRO A N 1
ATOM 687 C CA . PRO A 1 89 ? -19.760 -6.014 -6.465 1.00 50.16 89 PRO A CA 1
ATOM 688 C C . PRO A 1 89 ? -19.118 -5.554 -7.772 1.00 50.16 89 PRO A C 1
ATOM 690 O O . PRO A 1 89 ? -19.323 -4.413 -8.183 1.00 50.16 89 PRO A O 1
ATOM 693 N N . ALA A 1 90 ? -18.292 -6.409 -8.375 1.00 49.19 90 ALA A N 1
ATOM 694 C CA . ALA A 1 90 ? -17.540 -6.143 -9.599 1.00 49.19 90 ALA A CA 1
ATOM 695 C C . ALA A 1 90 ? -18.243 -5.130 -10.527 1.00 49.19 90 ALA A C 1
ATOM 697 O O . ALA A 1 90 ? -19.330 -5.406 -11.024 1.00 49.19 90 ALA A O 1
ATOM 698 N N . ALA A 1 91 ? -17.632 -3.948 -10.685 1.00 47.81 91 ALA A N 1
ATOM 699 C CA . ALA A 1 91 ? -17.948 -2.900 -11.657 1.00 47.81 91 ALA A CA 1
ATOM 700 C C . ALA A 1 91 ? -19.365 -2.959 -12.272 1.00 47.81 91 ALA A C 1
ATOM 702 O O . ALA A 1 91 ? -19.526 -3.272 -13.451 1.00 47.81 91 ALA A O 1
ATOM 703 N N . ARG A 1 92 ? -20.408 -2.590 -11.517 1.00 41.16 92 ARG A N 1
ATOM 704 C CA . ARG A 1 92 ? -21.660 -2.159 -12.158 1.00 41.16 92 ARG A CA 1
ATOM 705 C C . ARG A 1 92 ? -21.418 -0.767 -12.739 1.00 41.16 92 ARG A C 1
ATOM 707 O O . ARG A 1 92 ? -21.588 0.233 -12.051 1.00 41.16 92 ARG A O 1
ATOM 714 N N . CYS A 1 93 ? -20.962 -0.686 -13.987 1.00 38.59 93 CYS A N 1
ATOM 715 C CA . CYS A 1 93 ? -20.945 0.584 -14.710 1.00 38.59 93 CYS A CA 1
ATOM 716 C C . CYS A 1 93 ? -22.396 1.050 -14.891 1.00 38.59 93 CYS A C 1
ATOM 718 O O . CYS A 1 93 ? -23.189 0.369 -15.537 1.00 38.59 93 CYS A O 1
ATOM 720 N N . TRP A 1 94 ? -22.744 2.198 -14.314 1.00 37.47 94 TRP A N 1
ATOM 721 C CA . TRP A 1 94 ? -24.008 2.867 -14.601 1.00 37.47 94 TRP A CA 1
ATOM 722 C C . TRP A 1 94 ? -23.794 3.864 -15.744 1.00 37.47 94 TRP A C 1
ATOM 724 O O . TRP A 1 94 ? -22.897 4.711 -15.704 1.00 37.47 94 TRP A O 1
ATOM 734 N N . THR A 1 95 ? -24.628 3.777 -16.776 1.00 38.81 95 THR A N 1
ATOM 735 C CA . THR A 1 95 ? -24.811 4.859 -17.745 1.00 38.81 95 THR A CA 1
ATOM 736 C C . THR A 1 95 ? -25.776 5.874 -17.153 1.00 38.81 95 THR A C 1
ATOM 738 O O . THR A 1 95 ? -26.930 5.552 -16.876 1.00 38.81 95 THR A O 1
ATOM 741 N N . SER A 1 96 ? -25.317 7.110 -16.961 1.00 44.56 96 SER A N 1
ATOM 742 C CA . SER A 1 96 ? -26.235 8.213 -16.659 1.00 44.56 96 SER A CA 1
ATOM 743 C C . SER A 1 96 ? -27.171 8.463 -17.850 1.00 44.56 96 SER A C 1
ATOM 745 O O . SER A 1 96 ? -26.773 8.260 -18.999 1.00 44.56 96 SER A O 1
ATOM 747 N N . ALA A 1 97 ? -28.377 8.985 -17.597 1.00 44.94 97 ALA A N 1
ATOM 748 C CA . ALA A 1 97 ? -29.341 9.379 -18.638 1.00 44.94 97 ALA A CA 1
ATOM 749 C C . ALA A 1 97 ? -28.781 10.403 -19.658 1.00 44.94 97 ALA A C 1
ATOM 751 O O . ALA A 1 97 ? -29.360 10.608 -20.716 1.00 44.94 97 ALA A O 1
ATOM 752 N N . ALA A 1 98 ? -27.624 11.014 -19.369 1.00 53.91 98 ALA A N 1
ATOM 753 C CA . ALA A 1 98 ? -26.899 11.936 -20.243 1.00 53.91 98 ALA A CA 1
ATOM 754 C C 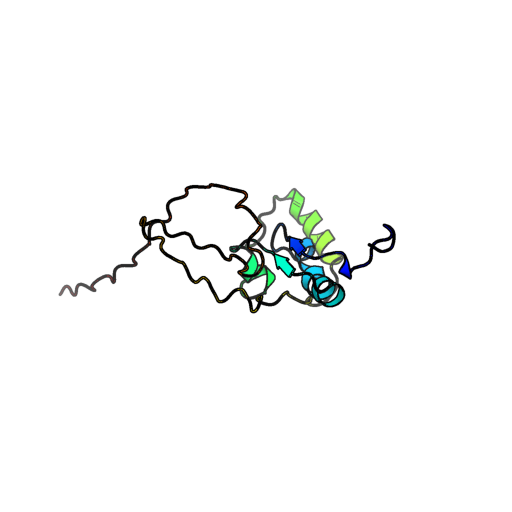. ALA A 1 98 ? -25.809 11.263 -21.113 1.00 53.91 98 ALA A C 1
ATOM 756 O O . ALA A 1 98 ? -24.911 11.950 -21.604 1.00 53.91 98 ALA A O 1
ATOM 757 N N . GLY A 1 99 ? -25.811 9.930 -21.253 1.00 38.25 99 GLY A N 1
ATOM 758 C CA . GLY A 1 99 ? -24.896 9.197 -22.143 1.00 38.25 99 GLY A CA 1
ATOM 759 C C . GLY A 1 99 ? -23.430 9.156 -21.689 1.00 38.25 99 GLY A C 1
ATOM 760 O O . GLY A 1 99 ? -22.557 8.736 -22.444 1.00 38.25 99 GLY A O 1
ATOM 761 N N . ARG A 1 100 ? -23.130 9.583 -20.455 1.00 45.06 100 ARG A N 1
ATOM 762 C CA . ARG A 1 100 ? -21.802 9.428 -19.846 1.00 45.06 100 ARG A CA 1
ATOM 763 C C . ARG A 1 100 ? -21.762 8.132 -19.043 1.00 45.06 100 ARG A C 1
ATOM 765 O O . ARG A 1 100 ? -22.495 8.002 -18.059 1.00 45.06 100 ARG A O 1
ATOM 772 N N . THR A 1 101 ? -20.896 7.209 -19.453 1.00 40.47 101 THR A N 1
ATOM 773 C CA . THR A 1 101 ? -20.522 6.026 -18.672 1.00 40.47 101 THR A CA 1
ATOM 774 C C . THR A 1 101 ? -19.540 6.462 -17.590 1.00 40.47 101 THR A C 1
ATOM 776 O O . THR A 1 101 ? -18.395 6.794 -17.890 1.00 40.47 101 THR A O 1
ATOM 779 N N . SER A 1 102 ? -19.980 6.494 -16.332 1.00 44.53 102 SER A N 1
ATOM 780 C CA . SER A 1 102 ? -19.088 6.658 -15.182 1.00 44.53 102 SER A CA 1
ATOM 781 C C . SER A 1 102 ? -19.100 5.367 -14.379 1.00 44.53 102 SER A C 1
ATOM 783 O O . SER A 1 102 ? -20.114 5.011 -13.784 1.00 44.53 102 SER A O 1
ATOM 785 N N . CYS A 1 103 ? -17.978 4.655 -14.367 1.00 38.28 103 CYS A N 1
ATOM 786 C CA . CYS A 1 103 ? -17.802 3.494 -13.506 1.00 38.28 103 CYS A CA 1
ATOM 787 C C . CYS A 1 103 ? -17.160 3.987 -12.205 1.00 38.28 103 CYS A C 1
ATOM 789 O O . CYS A 1 103 ? -15.945 4.153 -12.132 1.00 38.28 103 CYS A O 1
ATOM 791 N N . THR A 1 104 ? -17.971 4.290 -11.196 1.00 45.62 104 THR A N 1
ATOM 792 C CA . THR A 1 104 ? -17.476 4.568 -9.848 1.00 45.62 104 THR A CA 1
ATOM 793 C C . THR A 1 104 ? -17.726 3.343 -8.978 1.00 45.62 104 THR A C 1
ATOM 795 O O . THR A 1 104 ? -18.864 2.927 -8.783 1.00 45.62 104 THR A O 1
ATOM 798 N N . CYS A 1 105 ? -16.662 2.764 -8.417 1.00 42.78 105 CYS A N 1
ATOM 799 C CA . CYS A 1 105 ? -16.785 1.939 -7.217 1.00 42.78 105 CYS A CA 1
ATOM 800 C C . CYS A 1 105 ? -17.035 2.897 -6.046 1.00 42.78 105 CYS A C 1
ATOM 802 O O . CYS A 1 105 ? -16.126 3.231 -5.294 1.00 42.78 105 CYS A O 1
ATOM 804 N N . GLN A 1 106 ? -18.238 3.465 -5.986 1.00 45.62 106 GLN A N 1
ATOM 805 C CA . GLN A 1 106 ? -18.670 4.285 -4.864 1.00 45.62 106 GLN A CA 1
ATOM 806 C C . GLN A 1 106 ? -19.277 3.355 -3.823 1.00 45.62 106 GLN A C 1
ATOM 808 O O . GLN A 1 106 ? -20.312 2.737 -4.059 1.00 45.62 106 GLN A O 1
ATOM 813 N N .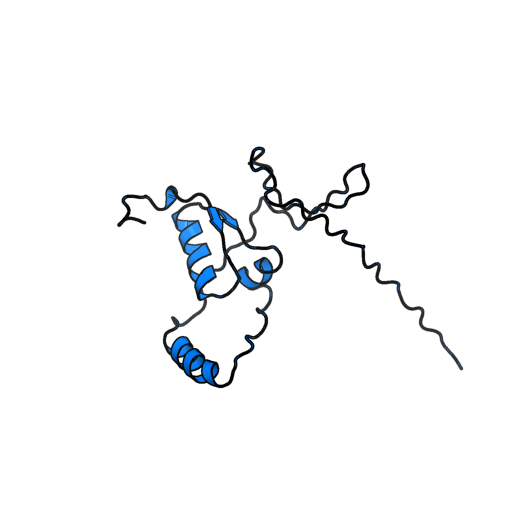 ASP A 1 107 ? -18.600 3.262 -2.681 1.00 41.28 107 ASP A N 1
ATOM 814 C CA . ASP A 1 107 ? -19.167 2.770 -1.433 1.00 41.28 107 ASP A CA 1
ATOM 815 C C . ASP A 1 107 ? -20.524 3.455 -1.193 1.00 41.28 107 ASP A C 1
ATOM 817 O O . ASP A 1 107 ? -20.602 4.665 -0.960 1.00 41.28 107 ASP A O 1
ATOM 821 N N . THR A 1 108 ? -21.615 2.693 -1.288 1.00 40.91 108 THR A N 1
ATOM 822 C CA . THR A 1 108 ? -22.976 3.231 -1.162 1.00 40.91 108 THR A CA 1
ATOM 823 C C . THR A 1 108 ? -23.324 3.642 0.270 1.00 40.91 108 THR A C 1
ATOM 825 O O . THR A 1 108 ? -24.417 4.158 0.490 1.00 40.91 108 THR A O 1
ATOM 828 N N . ARG A 1 109 ? -22.436 3.442 1.260 1.00 42.78 109 ARG A N 1
ATOM 829 C CA . ARG A 1 109 ? -22.675 3.885 2.646 1.00 42.78 109 ARG A CA 1
ATOM 830 C C . ARG A 1 109 ? -22.144 5.279 2.960 1.00 42.78 109 ARG A C 1
ATOM 832 O O . ARG A 1 109 ? -22.608 5.872 3.931 1.00 42.78 109 ARG A O 1
ATOM 839 N N . THR A 1 110 ? -21.259 5.852 2.142 1.00 42.78 110 THR A N 1
ATOM 840 C CA . THR A 1 110 ? -20.727 7.200 2.393 1.00 42.78 110 THR A CA 1
ATOM 841 C C . THR A 1 110 ? -21.241 8.206 1.361 1.00 42.78 110 THR A C 1
ATOM 843 O O . THR A 1 110 ? -20.507 8.647 0.480 1.00 42.78 110 THR A O 1
ATOM 846 N N . ALA A 1 111 ? -22.494 8.650 1.499 1.00 35.62 111 ALA A N 1
ATOM 847 C CA . ALA A 1 111 ? -23.116 9.697 0.670 1.00 35.62 111 ALA A CA 1
ATOM 848 C C . ALA A 1 111 ? -22.437 11.095 0.745 1.00 35.62 111 ALA A C 1
ATOM 850 O O . ALA A 1 111 ? -23.003 12.085 0.290 1.00 35.62 111 ALA A O 1
ATOM 851 N N . ALA A 1 112 ? -21.229 11.210 1.309 1.00 33.12 112 ALA A N 1
ATOM 852 C CA . ALA A 1 112 ? -20.585 12.485 1.624 1.00 33.12 112 ALA A CA 1
ATOM 853 C C . ALA A 1 112 ? -19.129 12.643 1.142 1.00 33.12 112 ALA A C 1
ATOM 855 O O . ALA A 1 112 ? -18.522 13.680 1.408 1.00 33.12 112 ALA A O 1
ATOM 856 N N . SER A 1 113 ? -18.540 11.694 0.405 1.00 34.94 113 SER A N 1
ATOM 857 C CA . SER A 1 113 ? -17.217 11.922 -0.203 1.00 34.94 113 SER A CA 1
ATOM 858 C C . SER A 1 113 ? -17.370 12.434 -1.634 1.00 34.94 113 SER A C 1
ATOM 860 O O . SER A 1 113 ? -17.480 11.673 -2.593 1.00 34.94 113 SER A O 1
ATOM 862 N N . ARG A 1 114 ? -17.398 13.767 -1.761 1.00 29.77 114 ARG A N 1
ATOM 863 C CA . ARG A 1 114 ? -17.297 14.493 -3.034 1.00 29.77 114 ARG A CA 1
ATOM 864 C C . ARG A 1 114 ? -16.131 13.937 -3.859 1.00 29.77 114 ARG A C 1
ATOM 866 O O . ARG A 1 114 ? -15.023 13.814 -3.347 1.00 29.77 114 ARG A O 1
ATOM 873 N N . CYS A 1 115 ? -16.390 13.636 -5.133 1.00 29.33 115 CYS A N 1
ATOM 874 C CA . CYS A 1 115 ? -15.381 13.296 -6.136 1.00 29.33 115 CYS A CA 1
ATOM 875 C C . CYS A 1 115 ? -14.195 14.272 -6.081 1.00 29.33 115 CYS A C 1
ATOM 877 O O . CYS A 1 115 ? -14.320 15.420 -6.511 1.00 29.33 115 CYS A O 1
ATOM 879 N N . ILE A 1 116 ? -13.038 13.802 -5.616 1.00 30.91 116 ILE A N 1
ATOM 880 C CA . ILE A 1 116 ? -11.757 14.461 -5.865 1.00 30.91 116 ILE A CA 1
ATOM 881 C C . ILE A 1 116 ? -11.279 13.929 -7.217 1.00 30.91 116 ILE A C 1
ATOM 883 O O . ILE A 1 116 ? -10.827 12.794 -7.313 1.00 30.91 116 ILE A O 1
ATOM 887 N N . SER A 1 117 ? -11.453 14.761 -8.248 1.00 31.75 117 SER A N 1
ATOM 888 C CA . SER A 1 117 ? -11.024 14.649 -9.656 1.00 31.75 117 SER A CA 1
ATOM 889 C C . SER A 1 117 ? -12.171 14.520 -10.673 1.00 31.75 117 SER A C 1
ATOM 891 O O . SER A 1 117 ? -12.764 13.469 -10.906 1.00 31.75 117 SER A O 1
ATOM 893 N N . ARG A 1 118 ? -12.475 15.645 -11.334 1.00 32.78 118 ARG A N 1
ATOM 894 C CA . ARG A 1 118 ? -13.186 15.677 -12.619 1.00 32.78 118 ARG A CA 1
ATOM 895 C C . ARG A 1 118 ? -12.160 15.451 -13.730 1.00 32.78 118 ARG A C 1
ATOM 897 O O . ARG A 1 118 ? -11.723 16.408 -14.355 1.00 32.78 118 ARG A O 1
ATOM 904 N N . SER A 1 119 ? -11.766 14.206 -13.977 1.00 33.91 119 SER A N 1
ATOM 905 C CA . SER A 1 119 ? -11.087 13.869 -15.232 1.00 33.91 119 SER A CA 1
ATOM 906 C C . SER A 1 119 ? -12.131 13.375 -16.227 1.00 33.91 119 SER A C 1
ATOM 908 O O . SER A 1 119 ? -12.711 12.302 -16.071 1.00 33.91 119 SER A O 1
ATOM 910 N N . THR A 1 120 ? -12.429 14.194 -17.233 1.00 33.28 120 THR A N 1
ATOM 911 C CA . THR A 1 120 ? -13.342 13.859 -1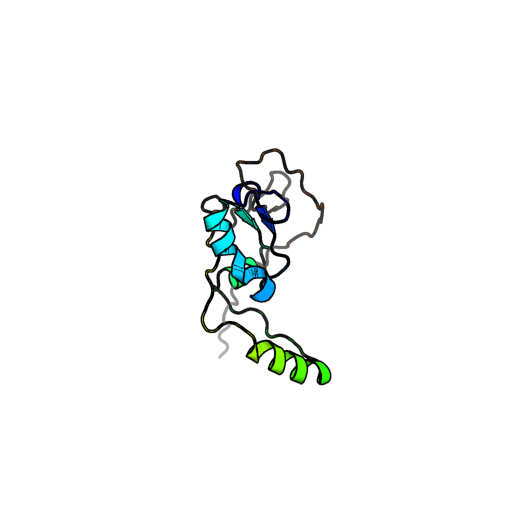8.333 1.00 33.28 120 THR A CA 1
ATOM 912 C C . THR A 1 120 ? -12.606 13.069 -19.418 1.00 33.28 120 THR A C 1
ATOM 914 O O . THR A 1 120 ? -12.584 13.455 -20.582 1.00 33.28 120 THR A O 1
ATOM 917 N N . ALA A 1 121 ? -11.999 11.936 -19.066 1.00 34.06 121 ALA A N 1
ATOM 918 C CA . ALA A 1 121 ? -11.489 11.013 -20.073 1.00 34.06 121 ALA A CA 1
ATOM 919 C C . ALA A 1 121 ? -12.657 10.169 -20.615 1.00 34.06 121 ALA A C 1
ATOM 921 O O . ALA A 1 121 ? -13.149 9.251 -19.957 1.00 34.06 121 ALA A O 1
ATOM 922 N N . ARG A 1 122 ? -13.137 10.515 -21.816 1.00 29.00 122 ARG A N 1
ATOM 923 C CA . ARG A 1 122 ? -14.092 9.708 -22.591 1.00 29.00 122 ARG A CA 1
ATOM 924 C C . ARG A 1 122 ? -13.502 8.310 -22.807 1.00 29.00 122 ARG A C 1
ATOM 926 O O . ARG A 1 122 ? -12.557 8.153 -23.569 1.00 29.00 122 ARG A O 1
ATOM 933 N N . CYS A 1 123 ? -14.065 7.298 -22.156 1.00 30.11 123 CYS A N 1
ATOM 934 C CA . CYS A 1 123 ? -13.815 5.907 -22.522 1.00 30.11 123 CYS A CA 1
ATOM 935 C C . CYS A 1 123 ? -14.724 5.550 -23.705 1.00 30.11 123 CYS A C 1
ATOM 937 O O . CYS A 1 123 ? -15.942 5.487 -23.543 1.00 30.11 123 CYS A O 1
ATOM 939 N N . SER A 1 124 ? -14.146 5.327 -24.885 1.00 26.94 124 SER A N 1
ATOM 940 C 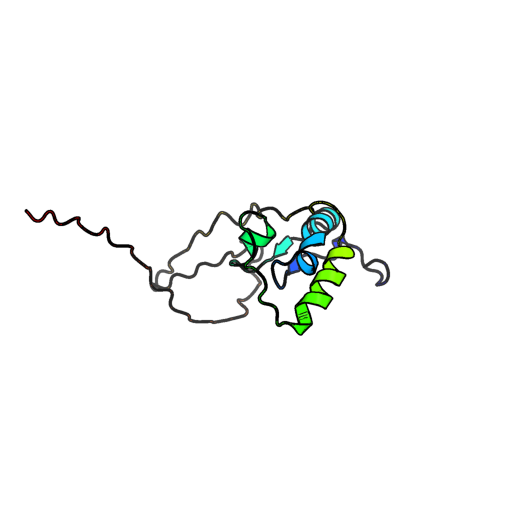CA . SER A 1 124 ? -14.859 4.688 -25.997 1.00 26.94 124 SER A CA 1
ATOM 941 C C . SER A 1 124 ? -14.964 3.179 -25.740 1.00 26.94 124 SER A C 1
ATOM 943 O O . SER A 1 124 ? -13.969 2.570 -25.341 1.00 26.94 124 SER A O 1
ATOM 945 N N . PRO A 1 125 ? -16.125 2.542 -25.971 1.00 34.56 125 PRO A N 1
ATOM 946 C CA . PRO A 1 125 ? -16.226 1.092 -25.911 1.00 34.56 125 PRO A CA 1
ATOM 947 C C . PRO A 1 125 ? -15.469 0.485 -27.098 1.00 34.56 125 PRO A C 1
ATOM 949 O O . PRO A 1 125 ? -15.817 0.711 -28.254 1.00 34.56 125 PRO A O 1
ATOM 952 N N . VAL A 1 126 ? -14.433 -0.308 -26.821 1.00 32.75 126 VAL A N 1
ATOM 953 C CA . VAL A 1 126 ? -13.841 -1.201 -27.823 1.00 32.75 126 VAL A CA 1
ATOM 954 C C . VAL A 1 126 ? -14.837 -2.335 -28.056 1.00 32.75 126 VAL A C 1
ATOM 956 O O . VAL A 1 126 ? -14.841 -3.340 -27.349 1.00 32.75 126 VAL A O 1
ATOM 959 N N . THR A 1 127 ? -15.722 -2.179 -29.038 1.00 36.91 127 THR A N 1
ATOM 960 C CA . THR A 1 127 ? -16.489 -3.304 -29.577 1.00 36.91 127 THR A CA 1
ATOM 961 C C . THR A 1 127 ? -15.547 -4.145 -30.428 1.00 36.91 127 THR A C 1
ATOM 963 O O . THR A 1 127 ? -15.172 -3.759 -31.537 1.00 36.91 127 THR A O 1
ATOM 966 N N . ARG A 1 128 ? -15.131 -5.299 -29.906 1.00 37.44 128 ARG A N 1
ATOM 967 C CA . ARG A 1 128 ? -14.385 -6.302 -30.670 1.00 37.44 128 ARG A CA 1
ATOM 968 C C . ARG A 1 128 ? -15.346 -6.909 -31.701 1.00 37.44 128 ARG A C 1
ATOM 970 O O . ARG A 1 128 ? -16.182 -7.736 -31.356 1.00 37.44 128 ARG A O 1
ATOM 977 N N . SER A 1 129 ? -15.273 -6.445 -32.947 1.00 35.62 129 SER A N 1
ATOM 978 C CA . SER A 1 129 ? -16.041 -7.017 -34.061 1.00 35.62 129 SER A CA 1
ATOM 979 C C . SER A 1 129 ? -15.545 -8.441 -34.363 1.00 35.62 129 SER A C 1
ATOM 981 O O . SER A 1 129 ? -14.326 -8.645 -34.417 1.00 35.62 129 SER A O 1
ATOM 983 N N . PRO A 1 130 ? -16.426 -9.439 -34.561 1.00 37.66 130 PRO A N 1
ATOM 984 C CA . PRO A 1 130 ? -15.999 -10.759 -35.004 1.00 37.66 130 PRO A CA 1
ATOM 985 C C . PRO A 1 130 ? -15.522 -10.670 -36.461 1.00 37.66 130 PRO A C 1
ATOM 987 O O . PRO A 1 130 ? -16.301 -10.379 -37.370 1.00 37.66 130 PRO A O 1
ATOM 990 N N . ARG A 1 131 ? -14.226 -10.920 -36.706 1.00 42.06 131 ARG A N 1
ATOM 991 C CA . ARG A 1 131 ? -13.703 -11.097 -38.070 1.00 42.06 131 ARG A CA 1
ATOM 992 C C . ARG A 1 131 ? -14.421 -12.283 -38.713 1.00 42.06 131 ARG A C 1
ATOM 994 O O . ARG A 1 131 ? -14.305 -13.408 -38.236 1.00 42.06 131 ARG A O 1
ATOM 1001 N N . ARG A 1 132 ? -15.129 -12.034 -39.817 1.00 42.06 132 ARG A N 1
ATOM 1002 C CA . ARG A 1 132 ? -15.552 -13.086 -40.746 1.00 42.06 132 ARG A CA 1
ATOM 1003 C C . ARG A 1 132 ? -14.298 -13.740 -41.330 1.00 42.06 132 ARG A C 1
ATOM 1005 O O . ARG A 1 132 ? -13.451 -13.051 -41.893 1.00 42.06 132 ARG A O 1
ATOM 1012 N N . LEU A 1 133 ? -14.189 -15.057 -41.187 1.00 43.44 133 LEU A N 1
ATOM 1013 C CA . LEU A 1 133 ? -13.267 -15.874 -41.971 1.00 43.44 133 LEU A CA 1
ATOM 1014 C C . LEU A 1 133 ? -13.787 -15.889 -43.413 1.00 43.44 133 LEU A C 1
ATOM 1016 O O . LEU A 1 133 ? -14.874 -16.397 -43.678 1.00 43.44 133 LEU A O 1
ATOM 1020 N N . SER A 1 134 ? -13.039 -15.272 -44.325 1.00 45.09 134 SER A N 1
ATOM 1021 C CA . SER A 1 134 ? -13.260 -15.389 -45.764 1.00 45.09 134 SER A CA 1
ATOM 1022 C C . SER A 1 134 ? -12.526 -16.631 -46.256 1.00 45.09 134 SER A C 1
ATOM 1024 O O . SER A 1 134 ? -11.299 -16.653 -46.274 1.00 45.09 134 SER A O 1
ATOM 1026 N N . THR A 1 135 ? -13.274 -17.655 -46.653 1.00 44.81 135 THR A N 1
ATOM 1027 C CA . THR A 1 135 ? -12.781 -18.748 -47.495 1.00 44.81 135 THR A CA 1
ATOM 1028 C C . THR A 1 135 ? -12.479 -18.203 -48.890 1.00 44.81 135 THR A C 1
ATOM 1030 O O . THR A 1 135 ? -13.383 -17.680 -49.542 1.00 44.81 135 THR A O 1
ATOM 1033 N N . ALA A 1 136 ? -11.242 -18.347 -49.357 1.00 43.28 136 ALA A N 1
ATOM 1034 C CA . ALA A 1 136 ? -10.891 -18.223 -50.767 1.00 43.28 136 ALA A CA 1
ATOM 1035 C C . ALA A 1 136 ? -10.296 -19.559 -51.232 1.00 43.28 136 ALA A C 1
ATOM 1037 O O . ALA A 1 136 ? -9.503 -20.164 -50.511 1.00 43.28 136 ALA A O 1
ATOM 1038 N N . ARG A 1 137 ? -10.803 -20.013 -52.380 1.00 45.38 137 ARG A N 1
ATOM 1039 C CA . ARG A 1 137 ? -10.388 -21.189 -53.151 1.00 45.38 137 ARG A CA 1
ATOM 1040 C C . ARG A 1 137 ? -8.976 -21.042 -53.700 1.00 45.38 137 ARG A C 1
ATOM 1042 O O . ARG A 1 137 ? -8.593 -19.884 -53.972 1.00 45.38 137 ARG A O 1
#

Secondary structure (DSSP, 8-state):
-GGGT--GGG--EEE-SSS-HHHHTTHHHHHHHH-PEEE--TTTHHHHTTSSPPPPP---TTHHHHHHHHHTTSPSS--PPP---TT--TT-PEEPTTS-EE-----TT-TT---S---------------------

pLDDT: mean 72.61, std 26.05, range [26.94, 97.56]

Foldseek 3Di:
DVVVVDDLLVAAADEFPAQDCVGLQCVQVSCVRRVHHYDYDPVRLCSLQVVDPDPDDDDDPVCVVVVVVVVVPDDPDGGDGDDDDPQQDDFPFDQDPVRDTDGDSDRPVCPDDPDPDPDPDDDDDPPPDDDDDDDDD

Radius of gyration: 20.86 Å; chains: 1; bounding box: 52×37×75 Å

InterPro domains:
  IPR001279 Metallo-beta-lactamase [PF00753] (3-77)
  IPR036866 Ribonuclease Z/Hydroxyacylglutathione hydrolase-like [G3DSA:3.60.15.10] (1-86)
  IPR036866 Ribonuclease Z/Hydroxyacylglutathione hydrolase-like [SSF56281] (3-68)

Sequence (137 aa):
MTALGRHPRDVRRIVLTHFHEDHAGGAAEFAALSGAEVLAHRLDAPAVRGEIPGPEPVFEDWERPLHEQALKLLPRGDYARPGRSPNCPAARCWTSAAGRTSCTCQDTRTAASRCISRSTARCSPVTRSPRRLSTAR